Protein AF-A0A5C5ZH95-F1 (afdb_monomer_lite)

Radius of gyration: 20.42 Å; chains: 1; bounding box: 47×72×35 Å

Sequence (97 aa):
MSPLFVTAESRERPAPGDPAANRVVADRLLRLAGRVEDFLDGATETLCFEEYDALRETETKLRAFANLLVTRDTDHFLRDELSVASEVLEHLRDRLG

pLDDT: mean 85.98, std 17.14, range [42.66, 98.44]

Structure (mmCIF, N/CA/C/O backbone):
data_AF-A0A5C5ZH95-F1
#
_entry.id   AF-A0A5C5ZH95-F1
#
loop_
_atom_site.group_PDB
_atom_site.id
_atom_site.type_symbol
_atom_site.label_atom_id
_atom_site.label_alt_id
_atom_site.label_comp_id
_atom_site.label_asym_id
_atom_site.label_entity_id
_atom_site.label_seq_id
_atom_site.pdbx_PDB_ins_code
_atom_site.Cartn_x
_atom_site.Cartn_y
_atom_site.Cartn_z
_atom_site.occupancy
_atom_site.B_iso_or_equiv
_atom_site.auth_seq_id
_atom_site.auth_comp_id
_atom_site.auth_asym_id
_atom_site.auth_atom_id
_atom_site.pdbx_PDB_model_num
ATOM 1 N N . MET A 1 1 ? 32.603 -47.294 2.911 1.00 42.66 1 MET A N 1
ATOM 2 C CA . MET A 1 1 ? 32.131 -46.031 3.510 1.00 42.66 1 MET A CA 1
ATOM 3 C C . MET A 1 1 ? 32.314 -44.943 2.469 1.00 42.66 1 MET A C 1
ATOM 5 O O . MET A 1 1 ? 33.450 -44.575 2.204 1.00 42.66 1 MET A O 1
ATOM 9 N N . SER A 1 2 ? 31.235 -44.512 1.820 1.00 44.06 2 SER A N 1
ATOM 10 C CA . SER A 1 2 ? 31.277 -43.441 0.816 1.00 44.06 2 SER A CA 1
ATOM 11 C C . SER A 1 2 ? 30.794 -42.145 1.468 1.00 44.06 2 SER A C 1
ATOM 13 O O . SER A 1 2 ? 29.733 -42.182 2.096 1.00 44.06 2 SER A O 1
ATOM 15 N N . PRO A 1 3 ? 31.516 -41.018 1.364 1.00 47.81 3 PRO A N 1
ATOM 16 C CA . PRO A 1 3 ? 31.001 -39.748 1.845 1.00 47.81 3 PRO A CA 1
ATOM 17 C C . PRO A 1 3 ? 30.010 -39.189 0.816 1.00 47.81 3 PRO A C 1
ATOM 19 O O . PRO A 1 3 ? 30.342 -38.998 -0.354 1.00 47.81 3 PRO A O 1
ATOM 22 N N . LEU A 1 4 ? 28.777 -38.949 1.260 1.00 49.50 4 LEU A N 1
ATOM 23 C CA . LEU A 1 4 ? 27.784 -38.174 0.525 1.00 49.50 4 LEU A CA 1
ATOM 24 C C . LEU A 1 4 ? 28.223 -36.705 0.533 1.00 49.50 4 LEU A C 1
ATOM 26 O O . LEU A 1 4 ? 28.112 -36.018 1.546 1.00 49.50 4 LEU A O 1
ATOM 30 N N . PHE A 1 5 ? 28.723 -36.234 -0.607 1.00 48.12 5 PHE A N 1
ATOM 31 C CA . PHE A 1 5 ? 28.791 -34.812 -0.918 1.00 48.12 5 PHE A CA 1
ATOM 32 C C . PHE A 1 5 ? 27.359 -34.289 -1.048 1.00 48.12 5 PHE A C 1
ATOM 34 O O . PHE A 1 5 ? 26.715 -34.473 -2.076 1.00 48.12 5 PHE A O 1
ATOM 41 N N . VAL A 1 6 ? 26.849 -33.640 -0.003 1.00 49.12 6 VAL A N 1
ATOM 42 C CA . VAL A 1 6 ? 25.703 -32.739 -0.141 1.00 49.12 6 VAL A CA 1
ATOM 43 C C . VAL A 1 6 ? 26.283 -31.375 -0.477 1.00 49.12 6 VAL A C 1
ATOM 45 O O . VAL A 1 6 ? 26.699 -30.618 0.397 1.00 49.12 6 VAL A O 1
ATOM 48 N N . THR A 1 7 ? 26.375 -31.090 -1.773 1.00 46.22 7 THR A N 1
ATOM 49 C CA . THR A 1 7 ? 26.575 -29.731 -2.268 1.00 46.22 7 THR A CA 1
ATOM 50 C C . THR A 1 7 ? 25.361 -28.920 -1.837 1.00 46.22 7 THR A C 1
ATOM 52 O O . THR A 1 7 ? 24.265 -29.118 -2.357 1.00 46.22 7 THR A O 1
ATOM 55 N N . ALA A 1 8 ? 25.542 -28.048 -0.845 1.00 47.59 8 ALA A N 1
ATOM 56 C CA . ALA A 1 8 ? 24.583 -26.997 -0.562 1.00 47.59 8 ALA A CA 1
ATOM 57 C C . ALA A 1 8 ? 24.438 -26.181 -1.848 1.00 47.59 8 ALA A C 1
ATOM 59 O O . ALA A 1 8 ? 25.379 -25.506 -2.263 1.00 47.59 8 ALA A O 1
ATOM 60 N N . GLU A 1 9 ? 23.293 -26.326 -2.511 1.00 46.56 9 GLU A N 1
ATOM 61 C CA . GLU A 1 9 ? 22.917 -25.499 -3.644 1.00 46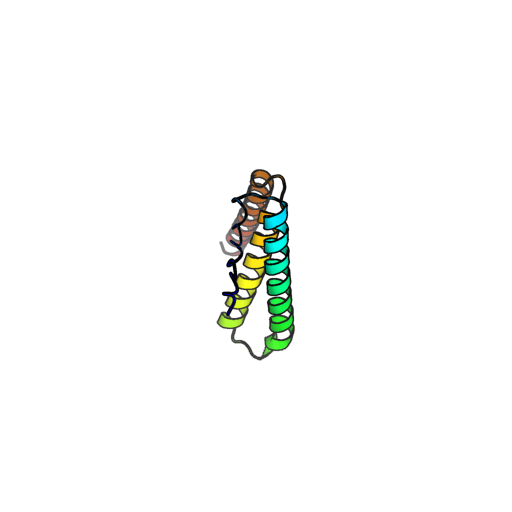.56 9 GLU A CA 1
ATOM 62 C C . GLU A 1 9 ? 23.084 -24.041 -3.220 1.00 46.56 9 GLU A C 1
ATOM 64 O O . GLU A 1 9 ? 22.364 -23.532 -2.354 1.00 46.56 9 GLU A O 1
ATOM 69 N N . SER A 1 10 ? 24.077 -23.384 -3.815 1.00 45.38 10 SER A N 1
ATOM 70 C CA . SER A 1 10 ? 24.141 -21.938 -3.906 1.00 45.38 10 SER A CA 1
ATOM 71 C C . SER A 1 10 ? 22.820 -21.488 -4.509 1.00 45.38 10 SER A C 1
ATOM 73 O O . SER A 1 10 ? 22.646 -21.499 -5.723 1.00 45.38 10 SER A O 1
ATOM 75 N N . ARG A 1 11 ? 21.852 -21.141 -3.657 1.00 51.38 11 ARG A N 1
ATOM 76 C CA . ARG A 1 11 ? 20.681 -20.377 -4.070 1.00 51.38 11 ARG A CA 1
ATOM 77 C C . ARG A 1 11 ? 21.228 -19.031 -4.506 1.00 51.38 11 ARG A C 1
ATOM 79 O O . ARG A 1 11 ? 21.399 -18.144 -3.669 1.00 51.38 11 ARG A O 1
ATOM 86 N N . GLU A 1 12 ? 21.600 -18.928 -5.780 1.00 47.78 12 GLU A N 1
ATOM 87 C CA . GLU A 1 12 ? 21.933 -17.664 -6.414 1.00 47.78 12 GLU A CA 1
ATOM 88 C C . GLU A 1 12 ? 20.818 -16.699 -6.039 1.00 47.78 12 GLU A C 1
ATOM 90 O O . GLU A 1 12 ? 19.646 -16.903 -6.367 1.00 47.78 12 GLU A O 1
ATOM 95 N N . ARG A 1 13 ? 21.166 -15.689 -5.236 1.00 53.84 13 ARG A N 1
ATOM 96 C CA . ARG A 1 13 ? 20.261 -14.567 -5.056 1.00 53.84 13 ARG A CA 1
ATOM 97 C C . ARG A 1 13 ? 20.110 -13.974 -6.450 1.00 53.84 13 ARG A C 1
ATOM 99 O O . ARG A 1 13 ? 21.138 -13.645 -7.046 1.00 53.84 13 ARG A O 1
ATOM 106 N N . PRO A 1 14 ? 18.886 -13.876 -6.979 1.00 56.03 14 PRO A N 1
ATOM 107 C CA . PRO A 1 14 ? 18.698 -13.293 -8.290 1.00 56.03 14 PRO A CA 1
ATOM 108 C C . PRO A 1 14 ? 19.291 -11.887 -8.307 1.00 56.03 14 PRO A C 1
ATOM 110 O O . PRO A 1 14 ? 19.229 -11.163 -7.305 1.00 56.03 14 PRO A O 1
ATOM 113 N N . ALA A 1 15 ? 19.908 -11.530 -9.432 1.00 55.19 15 ALA A N 1
ATOM 114 C CA . ALA A 1 15 ? 20.482 -10.209 -9.611 1.00 55.19 15 ALA A CA 1
ATOM 115 C C . ALA A 1 15 ? 19.397 -9.137 -9.383 1.00 55.19 15 ALA A C 1
ATOM 117 O O . ALA A 1 15 ? 18.246 -9.338 -9.789 1.00 55.19 15 ALA A O 1
ATOM 118 N N . PRO A 1 16 ? 19.728 -8.008 -8.730 1.00 57.59 16 PRO A N 1
ATOM 119 C CA . PRO A 1 16 ? 18.777 -6.917 -8.564 1.00 57.59 16 PRO A CA 1
ATOM 120 C C . PRO A 1 16 ? 18.261 -6.479 -9.941 1.00 57.59 16 PRO A C 1
ATOM 122 O O . PRO A 1 16 ? 19.050 -6.155 -10.825 1.00 57.59 16 PRO A O 1
ATOM 125 N N . GLY A 1 17 ? 16.938 -6.506 -10.120 1.00 66.75 17 GLY A N 1
ATOM 126 C CA . GLY A 1 17 ? 16.285 -6.147 -11.380 1.00 66.75 17 GLY A CA 1
ATOM 127 C C . GLY A 1 17 ? 16.007 -7.303 -12.346 1.00 66.75 17 GLY A C 1
ATOM 128 O O . GLY A 1 17 ? 15.511 -7.034 -13.435 1.00 66.75 17 GLY A O 1
ATOM 129 N N . ASP A 1 18 ? 16.269 -8.567 -11.983 1.00 83.19 18 ASP A N 1
ATOM 130 C CA . ASP A 1 18 ? 15.790 -9.711 -12.774 1.00 83.19 18 ASP A CA 1
ATOM 131 C C . ASP A 1 18 ? 14.243 -9.732 -12.805 1.00 83.19 18 ASP A C 1
ATOM 133 O O . ASP A 1 18 ? 13.609 -9.933 -11.761 1.00 83.19 18 ASP A O 1
ATOM 137 N N . PRO A 1 19 ? 13.602 -9.570 -13.982 1.00 84.62 19 PRO A N 1
ATOM 138 C CA . PRO A 1 19 ? 12.147 -9.544 -14.091 1.00 84.62 19 PRO A CA 1
ATOM 139 C C . PRO A 1 19 ? 11.469 -10.820 -13.582 1.00 84.62 19 PRO A C 1
ATOM 141 O O . PRO A 1 19 ? 10.344 -10.757 -13.082 1.00 84.62 19 PRO A O 1
ATOM 144 N N . ALA A 1 20 ? 12.116 -11.983 -13.710 1.00 87.06 20 ALA A N 1
ATOM 145 C CA . ALA A 1 20 ? 11.551 -13.246 -13.244 1.00 87.06 20 ALA A CA 1
ATOM 146 C C . ALA A 1 20 ? 11.548 -13.306 -11.711 1.00 87.06 20 ALA A C 1
ATOM 148 O O . ALA A 1 20 ? 10.526 -13.621 -11.095 1.00 87.06 20 ALA A O 1
ATOM 149 N N . ALA A 1 21 ? 12.661 -12.925 -11.088 1.00 87.50 21 ALA A N 1
ATOM 150 C CA . ALA A 1 21 ? 12.766 -12.813 -9.642 1.00 87.50 21 ALA A CA 1
ATOM 151 C C . ALA A 1 21 ? 11.826 -11.758 -9.051 1.00 87.50 21 ALA A C 1
ATOM 153 O O . ALA A 1 21 ? 11.155 -12.028 -8.051 1.00 87.50 21 ALA A O 1
ATOM 154 N N . ASN A 1 22 ? 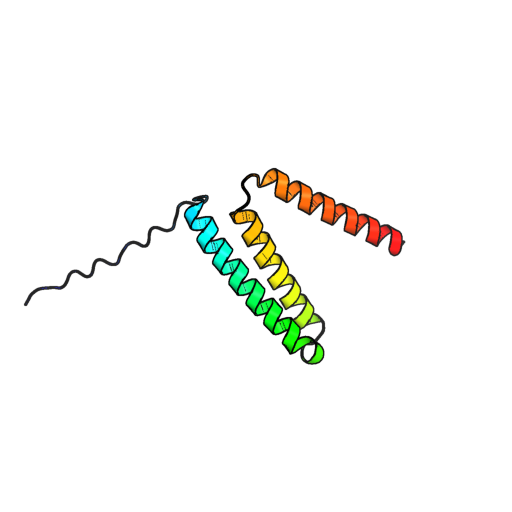11.724 -10.589 -9.689 1.00 90.94 22 ASN A N 1
ATOM 155 C CA . ASN A 1 22 ? 10.819 -9.524 -9.271 1.00 90.94 22 ASN A CA 1
ATOM 156 C C . ASN A 1 22 ? 9.363 -9.998 -9.241 1.00 90.94 22 ASN A C 1
ATOM 158 O O . ASN A 1 22 ? 8.659 -9.712 -8.277 1.00 90.94 22 ASN A O 1
ATOM 162 N N . ARG A 1 23 ? 8.923 -10.787 -10.233 1.00 93.19 23 ARG A N 1
ATOM 163 C CA . ARG A 1 23 ? 7.575 -11.384 -10.237 1.00 93.19 23 ARG A CA 1
ATOM 164 C C . ARG A 1 23 ? 7.357 -12.340 -9.070 1.00 93.19 23 ARG A C 1
ATOM 166 O O . ARG A 1 23 ? 6.334 -12.255 -8.404 1.00 93.19 23 ARG A O 1
ATOM 173 N N . VAL A 1 24 ? 8.326 -13.206 -8.768 1.00 94.69 24 VAL A N 1
ATOM 174 C CA . VAL A 1 24 ? 8.220 -14.132 -7.624 1.00 94.69 24 VAL A CA 1
ATOM 175 C C . VAL A 1 24 ? 8.088 -13.371 -6.303 1.00 94.69 24 VAL A C 1
ATOM 177 O O . VAL A 1 24 ? 7.322 -13.779 -5.426 1.00 94.69 24 VAL A O 1
ATOM 180 N N . VAL A 1 25 ? 8.831 -12.274 -6.141 1.00 94.56 25 VAL A N 1
ATOM 181 C CA . VAL A 1 25 ? 8.733 -11.414 -4.955 1.00 94.56 25 VAL A CA 1
ATOM 182 C C . VAL A 1 25 ? 7.394 -10.675 -4.932 1.00 94.56 25 VAL A C 1
ATOM 184 O O . VAL A 1 25 ? 6.720 -10.712 -3.905 1.00 94.56 25 VAL A O 1
ATOM 187 N N . ALA A 1 26 ? 6.965 -10.091 -6.051 1.00 95.31 26 ALA A N 1
ATOM 188 C CA . ALA A 1 26 ? 5.676 -9.414 -6.170 1.00 95.31 26 ALA A CA 1
ATOM 189 C C . ALA A 1 26 ? 4.502 -10.341 -5.824 1.00 95.31 26 ALA A C 1
ATOM 191 O O . ALA A 1 26 ? 3.661 -9.980 -5.007 1.00 95.31 26 ALA A O 1
ATOM 192 N N . ASP A 1 27 ? 4.500 -11.581 -6.318 1.00 97.50 27 ASP A N 1
ATOM 193 C CA . ASP A 1 27 ? 3.478 -12.576 -5.979 1.00 97.50 27 ASP A CA 1
ATOM 194 C C . ASP A 1 27 ? 3.448 -12.898 -4.478 1.00 97.50 27 ASP A C 1
ATOM 196 O O . ASP A 1 27 ? 2.391 -13.160 -3.901 1.00 97.50 27 ASP A O 1
ATOM 200 N N . ARG A 1 28 ? 4.611 -12.921 -3.813 1.00 97.81 28 ARG A N 1
ATOM 201 C CA . ARG A 1 28 ? 4.682 -13.123 -2.355 1.00 97.81 28 ARG A CA 1
ATOM 202 C C . ARG A 1 28 ? 4.114 -11.926 -1.602 1.00 97.81 28 ARG A C 1
ATOM 204 O O . ARG A 1 28 ? 3.379 -12.142 -0.641 1.00 97.81 28 ARG A O 1
ATOM 211 N N . LEU A 1 29 ? 4.434 -10.710 -2.040 1.00 97.94 29 LEU A N 1
ATOM 212 C CA . LEU A 1 29 ? 3.907 -9.475 -1.463 1.00 97.94 29 LEU A CA 1
ATOM 213 C C . LEU A 1 29 ? 2.382 -9.404 -1.618 1.00 97.94 29 LEU A C 1
ATOM 215 O O . LEU A 1 29 ? 1.695 -9.192 -0.625 1.00 97.94 29 LEU A O 1
ATOM 219 N N . LEU A 1 30 ? 1.845 -9.690 -2.811 1.00 98.19 30 LEU A N 1
ATOM 220 C CA . LEU A 1 30 ? 0.399 -9.693 -3.071 1.00 98.19 30 LEU A CA 1
ATOM 221 C C . LEU A 1 30 ? -0.344 -10.749 -2.252 1.00 98.19 30 LEU A C 1
ATOM 223 O O . LEU A 1 30 ? -1.394 -10.458 -1.688 1.00 98.19 30 LEU A O 1
ATOM 227 N N . ARG A 1 31 ? 0.208 -11.964 -2.125 1.00 98.44 31 ARG A N 1
ATOM 228 C CA . ARG A 1 31 ? -0.387 -12.994 -1.257 1.00 98.44 31 ARG A CA 1
ATOM 229 C C . ARG A 1 31 ? -0.422 -12.570 0.207 1.00 98.44 31 ARG A C 1
ATOM 231 O O . ARG A 1 31 ? -1.378 -12.891 0.903 1.00 98.44 31 ARG A O 1
ATOM 238 N N . LEU A 1 32 ? 0.622 -11.898 0.693 1.00 98.38 32 LEU A N 1
ATOM 239 C CA . LEU A 1 32 ? 0.622 -11.390 2.062 1.00 98.38 32 LEU A CA 1
ATOM 240 C C . LEU A 1 32 ? -0.375 -10.238 2.223 1.00 98.38 32 LEU A C 1
ATOM 242 O O . LEU A 1 32 ? -1.109 -10.242 3.202 1.00 98.38 32 LEU A O 1
ATOM 246 N N . ALA A 1 33 ? -0.448 -9.320 1.255 1.00 98.44 33 ALA A N 1
ATOM 247 C CA . ALA A 1 33 ? -1.419 -8.229 1.254 1.00 98.44 33 ALA A CA 1
ATOM 248 C C . ALA A 1 33 ? -2.860 -8.755 1.327 1.00 98.44 33 ALA A C 1
ATOM 250 O O . ALA A 1 33 ? -3.611 -8.319 2.189 1.00 98.44 33 ALA A O 1
ATOM 251 N N . GLY A 1 34 ? -3.204 -9.762 0.513 1.00 98.19 34 GLY A N 1
ATOM 252 C CA . GLY A 1 34 ? -4.524 -10.403 0.558 1.00 98.19 34 GLY A CA 1
ATOM 253 C C . GLY A 1 34 ? -4.832 -11.044 1.914 1.00 98.19 34 GLY A C 1
ATOM 254 O O . GLY A 1 34 ? -5.916 -10.870 2.443 1.00 98.19 34 GLY A O 1
ATOM 255 N N . ARG A 1 35 ? -3.852 -11.696 2.556 1.00 98.44 35 ARG A N 1
ATOM 256 C CA . ARG A 1 35 ? -4.045 -12.239 3.915 1.00 98.44 35 ARG A CA 1
ATOM 257 C C . ARG A 1 35 ? -4.269 -11.160 4.976 1.00 98.44 35 ARG A C 1
ATOM 259 O O . ARG A 1 35 ? -4.928 -11.438 5.972 1.00 98.44 35 ARG A O 1
ATOM 266 N N . VAL A 1 36 ? -3.655 -9.985 4.819 1.00 97.81 36 VAL A N 1
ATOM 267 C CA . VAL A 1 36 ? -3.874 -8.852 5.731 1.00 97.81 36 VAL A CA 1
ATOM 268 C C . VAL A 1 36 ? -5.254 -8.243 5.491 1.00 97.81 36 VAL A C 1
ATOM 270 O O . VAL A 1 36 ? -5.945 -7.972 6.462 1.00 97.81 36 VAL A O 1
ATOM 273 N N . GLU A 1 37 ? -5.670 -8.094 4.231 1.00 97.62 37 GLU A N 1
ATOM 274 C CA . GLU A 1 37 ? -7.026 -7.673 3.850 1.00 97.62 37 GLU A CA 1
ATOM 275 C C . GLU A 1 37 ? -8.091 -8.615 4.437 1.00 97.62 37 GLU A C 1
ATOM 277 O O . GLU A 1 37 ? -8.934 -8.160 5.203 1.00 97.62 37 GLU A O 1
ATOM 282 N N . ASP A 1 38 ? -7.968 -9.930 4.216 1.00 97.81 38 ASP A N 1
ATOM 283 C CA . ASP A 1 38 ? -8.884 -10.940 4.772 1.00 97.81 38 ASP A CA 1
ATOM 284 C C . ASP A 1 38 ? -8.971 -10.867 6.309 1.00 97.81 38 ASP A C 1
ATOM 286 O O . ASP A 1 38 ? -10.030 -11.069 6.907 1.00 97.81 38 ASP A O 1
ATOM 290 N N . PHE A 1 39 ? -7.840 -10.605 6.974 1.00 97.44 39 PHE A N 1
ATOM 291 C CA . PHE A 1 39 ? -7.804 -10.452 8.426 1.00 97.44 39 PHE A CA 1
ATOM 292 C C . PHE A 1 39 ? -8.495 -9.163 8.879 1.00 97.44 39 PHE A C 1
ATOM 294 O O . PHE A 1 39 ? -9.270 -9.204 9.832 1.00 97.44 39 PHE A O 1
ATOM 301 N N . LEU A 1 40 ? -8.226 -8.038 8.209 1.00 95.94 40 LEU A N 1
ATOM 302 C CA . LEU A 1 40 ? -8.843 -6.745 8.508 1.00 95.94 40 LEU A CA 1
ATOM 303 C C . LEU A 1 40 ? -10.365 -6.812 8.363 1.00 95.94 40 LEU A C 1
ATOM 305 O O . LEU A 1 40 ? -11.060 -6.357 9.269 1.00 95.94 40 LEU A O 1
ATOM 309 N N . ASP A 1 41 ? -10.867 -7.451 7.304 1.00 94.62 41 ASP A N 1
A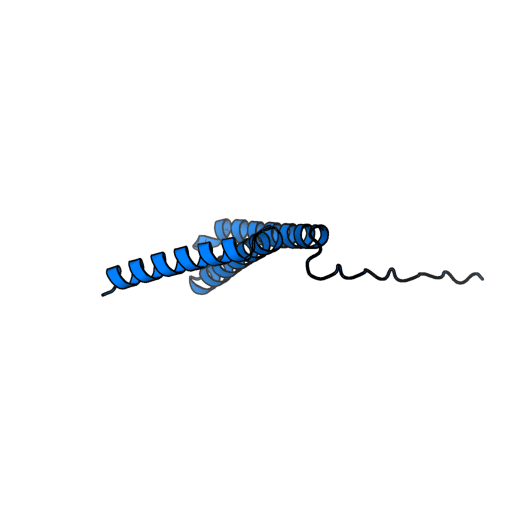TOM 310 C CA . ASP A 1 41 ? -12.302 -7.648 7.067 1.00 94.62 41 ASP A CA 1
ATOM 311 C C . ASP A 1 41 ? -12.974 -8.451 8.192 1.00 94.62 41 ASP A C 1
ATOM 313 O O . ASP A 1 41 ? -14.111 -8.174 8.574 1.00 94.62 41 ASP A O 1
ATOM 317 N N . GLY A 1 42 ? -12.268 -9.434 8.760 1.00 94.38 42 GLY A N 1
ATOM 318 C CA . GLY A 1 42 ? -12.762 -10.239 9.879 1.00 94.38 42 GLY A CA 1
ATOM 319 C C . GLY A 1 42 ? -12.574 -9.608 11.263 1.00 94.38 42 GLY A C 1
ATOM 320 O O . GLY A 1 42 ? -13.166 -10.090 12.229 1.00 94.38 42 GLY A O 1
ATOM 321 N N . ALA A 1 43 ? -11.746 -8.567 11.387 1.00 91.44 43 ALA A N 1
ATOM 322 C CA . ALA A 1 43 ? -11.303 -8.015 12.669 1.00 91.44 43 ALA A CA 1
ATOM 323 C C . ALA A 1 43 ? -11.718 -6.550 12.897 1.00 91.44 43 ALA A C 1
ATOM 325 O O . ALA A 1 43 ? -11.291 -5.950 13.887 1.00 91.44 43 ALA A O 1
ATOM 326 N N . THR A 1 44 ? -12.572 -5.981 12.037 1.00 83.06 44 THR A N 1
ATOM 327 C CA . THR A 1 44 ? -13.000 -4.567 12.080 1.00 83.06 44 THR A CA 1
ATOM 328 C C . THR A 1 44 ? -13.551 -4.120 13.435 1.00 83.06 44 THR A C 1
ATOM 330 O O . THR A 1 44 ? -13.355 -2.977 13.829 1.00 83.06 44 THR A O 1
ATOM 333 N N . GLU A 1 45 ? -14.243 -5.006 14.156 1.00 88.88 45 GLU A N 1
ATOM 334 C CA . GLU A 1 45 ? -14.840 -4.705 15.469 1.00 88.88 45 GLU A CA 1
ATOM 335 C C . GLU A 1 45 ? -13.919 -5.042 16.653 1.00 88.88 45 GLU A C 1
ATOM 337 O O . GLU A 1 45 ? -14.230 -4.710 17.795 1.00 88.88 45 GLU A O 1
ATOM 342 N N . THR A 1 46 ? -12.809 -5.741 16.401 1.00 93.69 46 THR A N 1
ATOM 343 C CA . THR A 1 46 ? -11.913 -6.248 17.454 1.00 93.69 46 THR A CA 1
ATOM 344 C C . THR A 1 46 ? -10.667 -5.388 17.615 1.00 93.69 46 THR A C 1
ATOM 346 O O . THR A 1 46 ? -10.168 -5.240 18.729 1.00 93.69 46 THR A O 1
ATOM 349 N N . LEU A 1 47 ? -10.156 -4.839 16.514 1.00 94.38 47 LEU A N 1
ATOM 350 C CA . LEU A 1 47 ? -8.958 -4.010 16.527 1.00 94.38 47 LEU A CA 1
ATOM 351 C C . LEU A 1 47 ? -9.271 -2.607 17.032 1.00 94.38 47 LEU A C 1
ATOM 353 O O . LEU A 1 47 ? -10.316 -2.030 16.721 1.00 94.38 47 LEU A O 1
ATOM 357 N N . CYS A 1 48 ? -8.329 -2.023 17.769 1.00 95.69 48 CYS A N 1
ATOM 358 C CA . CYS A 1 48 ? -8.376 -0.588 17.992 1.00 95.69 48 CYS A CA 1
ATOM 359 C C . CYS A 1 48 ? -8.014 0.158 16.694 1.00 95.69 48 CYS A C 1
ATOM 361 O O . CYS A 1 48 ? -7.458 -0.411 15.751 1.00 95.69 48 CYS A O 1
ATOM 363 N N . PHE A 1 49 ? -8.317 1.457 16.646 1.00 93.44 49 PHE A N 1
ATOM 364 C CA . PHE A 1 49 ? -8.052 2.278 15.462 1.00 93.44 49 PHE A CA 1
ATOM 365 C C . PHE A 1 49 ? -6.575 2.241 15.033 1.00 93.44 49 PHE A C 1
ATOM 367 O O . PHE A 1 49 ? -6.292 2.091 13.851 1.00 93.44 49 PHE A O 1
ATOM 374 N N . GLU A 1 50 ? -5.642 2.329 15.984 1.00 95.94 50 GLU A N 1
ATOM 375 C CA . GLU A 1 50 ? -4.198 2.340 15.705 1.00 95.94 50 GLU A CA 1
ATOM 376 C C . GLU A 1 50 ? -3.716 1.010 15.105 1.00 95.94 50 GLU A C 1
ATOM 378 O O . GLU A 1 50 ? -2.926 0.997 14.163 1.00 95.94 50 GLU A O 1
ATOM 383 N N . GLU A 1 51 ? -4.215 -0.118 15.617 1.00 96.25 51 GLU A N 1
ATOM 384 C CA . GLU A 1 51 ? -3.893 -1.453 15.100 1.00 96.25 51 GLU A CA 1
ATOM 385 C C . GLU A 1 51 ? -4.458 -1.662 13.693 1.00 96.25 51 GLU A C 1
ATOM 387 O O . GLU A 1 51 ? -3.772 -2.194 12.815 1.00 96.25 51 GLU A O 1
ATOM 392 N N . TYR A 1 52 ? -5.701 -1.224 13.478 1.00 94.69 52 TYR A N 1
ATOM 393 C CA . TYR A 1 52 ? -6.353 -1.286 12.176 1.00 94.69 52 TYR A CA 1
ATOM 394 C C . TYR A 1 52 ? -5.596 -0.445 11.143 1.00 94.69 52 TYR A C 1
ATOM 396 O O . TYR A 1 52 ? -5.279 -0.939 10.061 1.00 94.69 52 TYR A O 1
ATOM 404 N N . ASP A 1 53 ? -5.258 0.800 11.486 1.00 95.38 53 ASP A N 1
ATOM 405 C CA . ASP A 1 53 ? -4.538 1.718 10.602 1.00 95.38 53 ASP A CA 1
ATOM 406 C C . ASP A 1 53 ? -3.135 1.193 10.259 1.00 95.38 53 ASP A C 1
ATOM 408 O O . ASP A 1 53 ? -2.759 1.147 9.089 1.00 95.38 53 ASP A O 1
ATOM 412 N N . ALA A 1 54 ? -2.393 0.668 11.240 1.00 95.62 54 ALA A N 1
ATOM 413 C CA . ALA A 1 54 ? -1.068 0.088 11.009 1.00 95.62 54 ALA A CA 1
ATOM 414 C C . ALA A 1 54 ? -1.102 -1.129 10.063 1.00 95.62 54 ALA A C 1
ATOM 416 O O . ALA A 1 54 ? -0.242 -1.284 9.184 1.00 95.62 54 ALA A O 1
ATOM 417 N N . LEU A 1 55 ? -2.095 -2.010 10.216 1.00 96.50 55 LEU A N 1
ATOM 418 C CA . LEU A 1 55 ? -2.282 -3.150 9.316 1.00 96.50 55 LEU A CA 1
ATOM 419 C C . LEU A 1 55 ? -2.746 -2.706 7.928 1.00 96.50 55 LEU A C 1
ATOM 421 O O . LEU A 1 55 ? -2.259 -3.240 6.929 1.00 96.50 55 LEU A O 1
ATOM 425 N N . ARG A 1 56 ? -3.624 -1.702 7.849 1.00 96.62 56 ARG A N 1
ATOM 426 C CA . ARG A 1 56 ? -4.075 -1.139 6.575 1.00 96.62 56 ARG A CA 1
ATOM 427 C C . ARG A 1 56 ? -2.923 -0.487 5.812 1.00 96.62 56 ARG A C 1
ATOM 429 O O . ARG A 1 56 ? -2.757 -0.738 4.619 1.00 96.62 56 ARG A O 1
ATOM 436 N N . GLU A 1 57 ? -2.074 0.270 6.500 1.00 96.38 57 GLU A N 1
ATOM 437 C CA . GLU A 1 57 ? -0.860 0.853 5.927 1.00 96.38 57 GLU A CA 1
ATOM 438 C C . GLU A 1 57 ? 0.109 -0.241 5.448 1.00 96.38 57 GLU A C 1
ATOM 440 O O . GLU A 1 57 ? 0.682 -0.150 4.358 1.00 96.38 57 GLU A O 1
ATOM 445 N N . THR A 1 58 ? 0.269 -1.311 6.231 1.00 97.25 58 THR A N 1
ATOM 446 C CA . THR A 1 58 ? 1.098 -2.466 5.856 1.00 97.25 58 THR A CA 1
ATOM 447 C C . THR A 1 58 ? 0.593 -3.118 4.571 1.00 97.25 58 THR A C 1
ATOM 449 O O . THR A 1 58 ? 1.377 -3.368 3.654 1.00 97.25 58 THR A O 1
ATOM 452 N N . GLU A 1 59 ? -0.709 -3.370 4.475 1.00 97.94 59 GLU A N 1
ATOM 453 C CA . GLU A 1 59 ? -1.341 -3.942 3.287 1.00 97.94 59 GLU A CA 1
ATOM 454 C C . GLU A 1 59 ? -1.157 -3.047 2.052 1.00 97.94 59 GLU A C 1
ATOM 456 O O . GLU A 1 59 ? -0.734 -3.535 0.998 1.00 97.94 59 GLU A O 1
ATOM 461 N N . THR A 1 60 ? -1.338 -1.735 2.210 1.00 96.44 60 THR A N 1
ATOM 462 C CA . THR A 1 60 ? -1.139 -0.753 1.136 1.00 96.44 60 THR A CA 1
ATOM 463 C C . THR A 1 60 ? 0.312 -0.759 0.640 1.00 96.44 60 THR A C 1
ATOM 465 O O . THR A 1 60 ? 0.560 -0.854 -0.566 1.00 96.44 60 THR A O 1
ATOM 468 N N . LYS A 1 61 ? 1.295 -0.754 1.553 1.00 96.12 61 LYS A N 1
ATOM 469 C CA . LYS A 1 61 ? 2.730 -0.818 1.212 1.00 96.12 61 LYS A CA 1
ATOM 470 C C . LYS A 1 61 ? 3.091 -2.096 0.457 1.00 96.12 61 LYS A C 1
ATOM 472 O O . LYS A 1 61 ? 3.836 -2.042 -0.521 1.00 96.12 61 LYS A O 1
ATOM 477 N N . LEU A 1 62 ? 2.565 -3.248 0.881 1.00 97.88 62 LEU A N 1
ATOM 478 C CA . LEU A 1 62 ? 2.826 -4.529 0.217 1.00 97.88 62 LEU A CA 1
ATOM 479 C C . LEU A 1 62 ? 2.354 -4.513 -1.242 1.00 97.88 62 LEU A C 1
ATOM 481 O O . LEU A 1 62 ? 3.093 -4.956 -2.125 1.00 97.88 62 LEU A O 1
ATOM 485 N N . ARG A 1 63 ? 1.160 -3.967 -1.509 1.00 97.38 63 ARG A N 1
ATOM 486 C CA . ARG A 1 63 ? 0.643 -3.824 -2.879 1.00 97.38 63 ARG A CA 1
ATOM 487 C C . ARG A 1 63 ? 1.461 -2.843 -3.705 1.00 97.38 63 ARG A C 1
ATOM 489 O O . ARG A 1 63 ? 1.827 -3.173 -4.832 1.00 97.38 63 ARG A O 1
ATOM 496 N N . ALA A 1 64 ? 1.800 -1.684 -3.142 1.00 93.25 64 ALA A N 1
ATOM 497 C CA . ALA A 1 64 ? 2.608 -0.680 -3.827 1.00 93.25 64 ALA A CA 1
ATOM 498 C C . ALA A 1 64 ? 3.977 -1.245 -4.244 1.00 93.25 64 ALA A C 1
ATOM 500 O O . ALA A 1 64 ? 4.380 -1.111 -5.399 1.00 93.25 64 ALA A O 1
ATOM 501 N N . PHE A 1 65 ? 4.663 -1.963 -3.349 1.00 94.00 65 PHE A N 1
ATOM 502 C CA . PHE A 1 65 ? 5.939 -2.601 -3.680 1.00 94.00 65 PHE A CA 1
ATOM 503 C C . PHE A 1 65 ? 5.800 -3.720 -4.711 1.00 94.00 65 PHE A C 1
ATOM 505 O O . PHE A 1 65 ? 6.659 -3.848 -5.582 1.00 94.00 65 PHE A O 1
ATOM 512 N N . ALA A 1 66 ? 4.731 -4.517 -4.652 1.00 95.00 66 ALA A N 1
ATOM 513 C CA . ALA A 1 66 ? 4.483 -5.530 -5.670 1.00 95.00 66 ALA A CA 1
ATOM 514 C C . ALA A 1 66 ? 4.314 -4.899 -7.059 1.00 95.00 66 ALA A C 1
ATOM 516 O O . ALA A 1 66 ? 4.960 -5.348 -8.006 1.00 95.00 66 ALA A O 1
ATOM 517 N N . ASN A 1 67 ? 3.513 -3.833 -7.157 1.00 91.88 67 ASN A N 1
ATOM 518 C CA . ASN A 1 67 ? 3.294 -3.086 -8.395 1.00 91.88 67 ASN A CA 1
ATOM 519 C C . ASN A 1 67 ? 4.599 -2.478 -8.919 1.00 91.88 67 ASN A C 1
ATOM 521 O O . ASN A 1 67 ? 4.929 -2.649 -10.091 1.00 91.88 67 ASN A O 1
ATOM 525 N N . LEU A 1 68 ? 5.389 -1.855 -8.041 1.00 92.12 68 LEU A N 1
ATOM 526 C CA . LEU A 1 68 ? 6.684 -1.271 -8.386 1.00 92.12 68 LEU A CA 1
ATOM 527 C C . LEU A 1 68 ? 7.654 -2.307 -8.978 1.00 92.12 68 LEU A C 1
ATOM 529 O O . LEU A 1 68 ? 8.344 -2.021 -9.951 1.00 92.12 68 LEU A O 1
ATOM 533 N N . LEU A 1 69 ? 7.697 -3.520 -8.416 1.00 91.19 69 LEU A N 1
ATOM 534 C CA . LEU A 1 69 ? 8.603 -4.582 -8.867 1.00 91.19 69 LEU A CA 1
ATOM 535 C C . LEU A 1 69 ? 8.258 -5.133 -10.258 1.00 91.19 69 LEU A C 1
ATOM 537 O O . LEU A 1 69 ? 9.155 -5.608 -10.959 1.00 91.19 69 LEU A O 1
ATOM 541 N N . VAL A 1 70 ? 6.980 -5.115 -10.646 1.00 91.12 70 VAL A N 1
ATOM 542 C CA . VAL A 1 70 ? 6.509 -5.670 -11.932 1.00 91.12 70 VAL A CA 1
ATOM 543 C C . VAL A 1 70 ? 6.264 -4.612 -13.001 1.00 91.12 70 VAL A C 1
ATOM 545 O O . VAL A 1 70 ? 6.090 -4.954 -14.176 1.00 91.12 70 VAL A O 1
ATOM 548 N N . THR A 1 71 ? 6.256 -3.342 -12.608 1.00 89.38 71 THR A N 1
ATOM 549 C CA . THR A 1 71 ? 6.127 -2.209 -13.512 1.00 89.38 71 THR A CA 1
ATOM 550 C C . THR A 1 71 ? 7.302 -2.164 -14.487 1.00 89.38 71 THR A C 1
ATOM 552 O O . THR A 1 71 ? 8.461 -2.364 -14.130 1.00 89.38 71 THR A O 1
ATOM 555 N N . ARG A 1 72 ? 6.987 -1.910 -15.762 1.00 82.81 72 ARG A N 1
ATOM 556 C CA . ARG A 1 72 ? 7.992 -1.781 -16.831 1.00 82.81 72 ARG A CA 1
ATOM 557 C C . ARG A 1 72 ? 8.623 -0.390 -16.892 1.00 82.81 72 ARG A C 1
ATOM 559 O O . ARG A 1 72 ? 9.735 -0.270 -17.390 1.00 82.81 72 ARG A O 1
ATOM 566 N N . ASP A 1 73 ? 7.903 0.623 -16.418 1.00 87.44 73 ASP A N 1
ATOM 567 C CA . ASP A 1 73 ? 8.311 2.029 -16.389 1.00 87.44 73 ASP A CA 1
ATOM 568 C C . ASP A 1 73 ? 8.092 2.598 -14.980 1.00 87.44 73 ASP A C 1
ATOM 570 O O . ASP A 1 73 ? 7.024 3.112 -14.635 1.00 87.44 73 ASP A O 1
ATOM 574 N N . THR A 1 74 ? 9.105 2.416 -14.135 1.00 88.19 74 THR A N 1
ATOM 575 C CA . THR A 1 74 ? 9.077 2.820 -12.725 1.00 88.19 74 THR A CA 1
ATOM 576 C C . THR A 1 74 ? 8.909 4.325 -12.561 1.00 88.19 74 THR A C 1
ATOM 578 O O . THR A 1 74 ? 8.195 4.766 -11.663 1.00 88.19 74 THR A O 1
ATOM 581 N N . ASP A 1 75 ? 9.519 5.115 -13.441 1.00 89.50 75 ASP A N 1
ATOM 582 C CA . ASP A 1 75 ? 9.474 6.573 -13.362 1.00 89.50 75 ASP A CA 1
ATOM 583 C C . ASP A 1 75 ? 8.084 7.109 -13.707 1.00 89.50 75 ASP A C 1
ATOM 585 O O . ASP A 1 75 ? 7.634 8.095 -13.125 1.00 89.50 75 ASP A O 1
ATOM 589 N N . HIS A 1 76 ? 7.381 6.478 -14.651 1.00 87.69 76 HIS A N 1
ATOM 590 C CA . HIS A 1 76 ? 5.974 6.785 -14.895 1.00 87.69 76 HIS A CA 1
ATOM 591 C C . HIS A 1 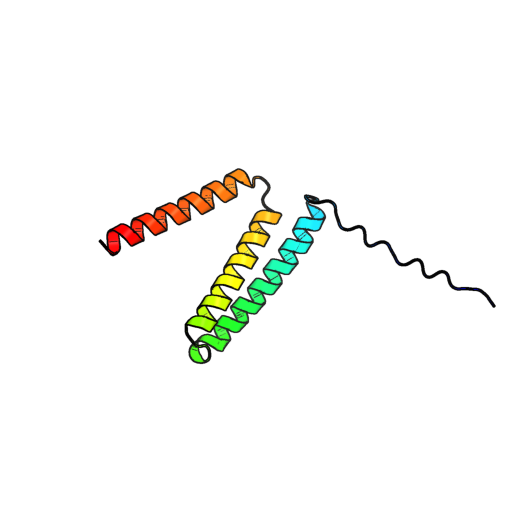76 ? 5.112 6.446 -13.678 1.00 87.69 76 HIS A C 1
ATOM 593 O O . HIS A 1 76 ? 4.387 7.309 -13.196 1.00 87.69 76 HIS A O 1
ATOM 599 N N . PHE A 1 77 ? 5.239 5.228 -13.144 1.00 87.50 77 PHE A N 1
ATOM 600 C CA . PHE A 1 77 ? 4.467 4.797 -11.976 1.00 87.50 77 PHE A CA 1
ATOM 601 C C . PHE A 1 77 ? 4.658 5.740 -10.779 1.00 87.50 77 PHE A C 1
ATOM 603 O O . PHE A 1 77 ? 3.686 6.207 -10.198 1.00 87.50 77 PHE A O 1
ATOM 610 N N . LEU A 1 78 ? 5.903 6.087 -10.441 1.00 90.88 78 LEU A N 1
ATOM 611 C CA . LEU A 1 78 ? 6.184 6.984 -9.318 1.00 90.88 78 LEU A CA 1
ATOM 612 C C . LEU A 1 78 ? 5.644 8.401 -9.543 1.00 90.88 78 LEU A C 1
ATOM 614 O O . LEU A 1 78 ? 5.211 9.037 -8.586 1.00 90.88 78 LEU A O 1
ATOM 618 N N . ARG A 1 79 ? 5.655 8.906 -10.783 1.00 93.44 79 ARG A N 1
ATOM 619 C CA . ARG A 1 79 ? 5.060 10.214 -11.094 1.00 93.44 79 ARG A CA 1
ATOM 620 C C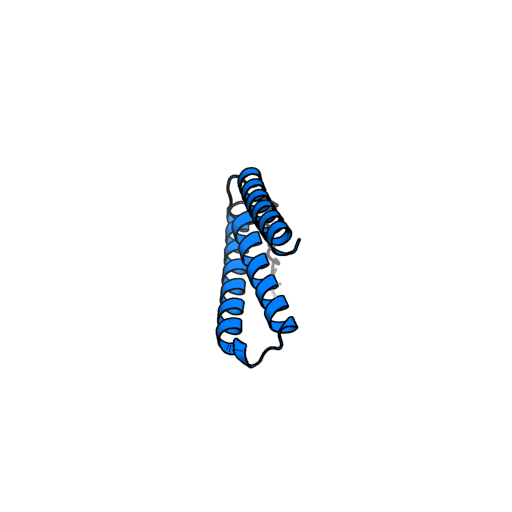 . ARG A 1 79 ? 3.548 10.211 -10.903 1.00 93.44 79 ARG A C 1
ATOM 622 O O . ARG A 1 79 ? 3.038 11.180 -10.348 1.00 93.44 79 ARG A O 1
ATOM 629 N N . ASP A 1 80 ? 2.866 9.144 -11.307 1.00 91.94 80 ASP A N 1
ATOM 630 C CA . ASP A 1 80 ? 1.420 9.013 -11.107 1.00 91.94 80 ASP A CA 1
ATOM 631 C C . ASP A 1 80 ? 1.079 8.973 -9.611 1.00 91.94 80 ASP A C 1
ATOM 633 O O . ASP A 1 80 ? 0.244 9.748 -9.151 1.00 91.94 80 ASP A O 1
ATOM 637 N N . GLU A 1 81 ? 1.781 8.141 -8.833 1.00 90.75 81 GLU A N 1
ATOM 638 C CA . GLU A 1 81 ? 1.577 8.034 -7.380 1.00 90.75 81 GLU A CA 1
ATOM 639 C C . GLU A 1 81 ? 1.830 9.371 -6.663 1.00 90.75 81 GLU A C 1
ATOM 641 O O . GLU A 1 81 ? 1.070 9.765 -5.776 1.00 90.75 81 GLU A O 1
ATOM 646 N N . LEU A 1 82 ? 2.869 10.111 -7.069 1.00 94.31 82 LEU A N 1
ATOM 647 C CA . LEU A 1 82 ? 3.138 11.449 -6.540 1.00 94.31 82 LEU A CA 1
ATOM 648 C C . LEU A 1 82 ? 2.047 12.452 -6.931 1.00 94.31 82 LEU A C 1
ATOM 650 O O . LEU A 1 82 ? 1.648 13.245 -6.082 1.00 94.31 82 LEU A O 1
ATOM 654 N N . SER A 1 83 ? 1.546 12.407 -8.172 1.00 95.88 83 SER A N 1
ATOM 655 C CA . SER A 1 83 ? 0.446 13.275 -8.621 1.00 95.88 83 SER A CA 1
ATOM 656 C C . SER A 1 83 ? -0.802 13.051 -7.774 1.00 95.88 83 SER A C 1
ATOM 658 O O . SER A 1 83 ? -1.351 14.003 -7.225 1.00 95.88 83 SER A O 1
ATOM 660 N N . VAL A 1 84 ? -1.200 11.790 -7.582 1.00 92.69 84 VAL A N 1
ATOM 661 C CA . VAL A 1 84 ? -2.363 11.427 -6.760 1.00 92.69 84 VAL A CA 1
ATOM 662 C C . VAL A 1 84 ? -2.176 11.885 -5.313 1.00 92.69 84 VAL A C 1
ATOM 664 O O . VAL A 1 84 ? -3.082 12.479 -4.730 1.00 92.69 84 VAL A O 1
ATOM 667 N N . ALA A 1 85 ? -0.998 11.661 -4.723 1.00 93.19 85 ALA A N 1
ATOM 668 C CA . ALA A 1 85 ? -0.711 12.109 -3.361 1.00 93.19 85 ALA A CA 1
ATOM 669 C C . ALA A 1 85 ? -0.787 13.641 -3.221 1.00 93.19 85 ALA A C 1
ATOM 671 O O . ALA A 1 85 ? -1.327 14.143 -2.232 1.00 93.19 85 ALA A O 1
ATOM 672 N N . SER A 1 86 ? -0.279 14.385 -4.208 1.00 96.75 86 SER A N 1
ATOM 673 C CA . SER A 1 86 ? -0.382 15.845 -4.256 1.00 96.75 86 SER A CA 1
ATOM 674 C C . SER A 1 86 ? -1.832 16.314 -4.371 1.00 96.75 86 SER A C 1
ATOM 676 O O . SER A 1 86 ? -2.243 17.160 -3.579 1.00 96.75 86 SER A O 1
ATOM 678 N N . GLU A 1 87 ? -2.625 15.727 -5.269 1.00 96.19 87 GLU A N 1
ATOM 679 C CA . GLU A 1 87 ? -4.048 16.053 -5.442 1.00 96.19 87 GLU A CA 1
ATOM 680 C C . GLU A 1 87 ? -4.853 15.808 -4.157 1.00 96.19 87 GLU A C 1
ATOM 682 O O . GLU A 1 87 ? -5.651 16.649 -3.737 1.00 96.19 87 GLU A O 1
ATOM 687 N N . VAL A 1 88 ? -4.610 14.680 -3.481 1.00 94.81 88 VAL A N 1
ATOM 688 C CA . VAL A 1 88 ? -5.253 14.368 -2.197 1.00 94.81 88 VAL A CA 1
ATOM 689 C C . VAL A 1 88 ? -4.842 15.374 -1.121 1.00 94.81 88 VAL A C 1
ATOM 691 O O . VAL A 1 88 ? -5.695 15.845 -0.367 1.00 94.81 88 VAL A O 1
ATOM 694 N N . LEU A 1 89 ? -3.556 15.729 -1.037 1.00 95.62 89 LEU A N 1
ATOM 695 C CA . LEU A 1 89 ? -3.071 16.707 -0.065 1.00 95.62 89 LEU A CA 1
ATOM 696 C C . LEU A 1 89 ? -3.694 18.090 -0.292 1.00 95.62 89 LEU A C 1
ATOM 698 O O . LEU A 1 89 ? -4.119 18.726 0.672 1.00 95.62 89 LEU A O 1
ATOM 702 N N . GLU A 1 90 ? -3.756 18.551 -1.540 1.00 96.94 90 GLU A N 1
ATOM 703 C CA . GLU A 1 90 ? -4.393 19.819 -1.907 1.0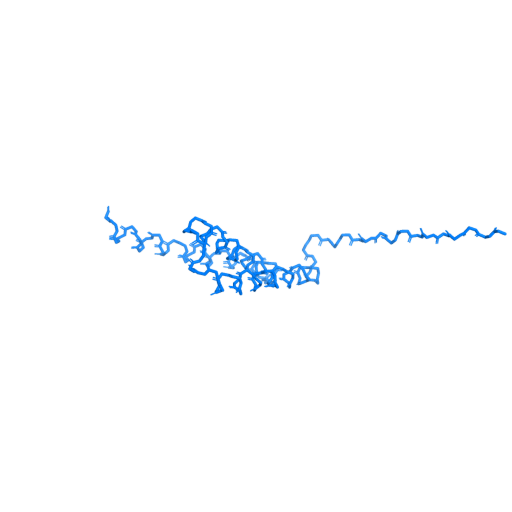0 96.94 90 GLU A CA 1
ATOM 704 C C . GLU A 1 90 ? -5.876 19.817 -1.529 1.00 96.94 90 GLU A C 1
ATOM 706 O O . GLU A 1 90 ? -6.323 20.705 -0.804 1.00 96.94 90 GLU A O 1
ATOM 711 N N . HIS A 1 91 ? -6.606 18.756 -1.883 1.00 95.06 91 HIS A N 1
ATOM 712 C CA . HIS A 1 91 ? -8.008 18.600 -1.501 1.00 95.06 91 HIS A CA 1
ATOM 713 C C . HIS A 1 91 ? -8.222 18.649 0.022 1.00 95.06 91 HIS A C 1
ATOM 715 O O . HIS A 1 91 ? -9.156 19.286 0.516 1.00 95.06 91 HIS A O 1
ATOM 721 N N . LEU A 1 92 ? -7.361 17.976 0.791 1.00 95.38 92 LEU A N 1
ATOM 722 C CA . LEU A 1 92 ? -7.446 17.974 2.251 1.00 95.38 92 LEU A CA 1
ATOM 723 C C . LEU A 1 92 ? -7.124 19.344 2.851 1.00 95.38 92 LEU A C 1
ATOM 725 O O . LEU A 1 92 ? -7.787 19.737 3.811 1.00 95.38 92 LEU A O 1
ATOM 729 N N . ARG A 1 93 ? -6.148 20.072 2.297 1.00 95.75 93 ARG A N 1
ATOM 730 C CA . ARG A 1 93 ? -5.832 21.444 2.718 1.00 95.75 93 ARG A CA 1
ATOM 731 C C . ARG A 1 93 ? -7.019 22.370 2.491 1.00 95.75 93 ARG A C 1
ATOM 733 O O . ARG A 1 93 ? -7.437 23.029 3.436 1.00 95.75 93 ARG A O 1
ATOM 740 N N . ASP A 1 94 ? -7.614 22.337 1.302 1.00 94.94 94 ASP A N 1
ATOM 741 C CA . ASP A 1 94 ? -8.786 23.156 0.971 1.00 94.94 94 ASP A CA 1
ATOM 742 C C . ASP A 1 94 ? -9.976 22.867 1.895 1.00 94.94 94 ASP A C 1
ATOM 744 O O . ASP A 1 94 ? -10.731 23.768 2.261 1.00 94.94 94 ASP A O 1
ATOM 748 N N . ARG A 1 95 ? -10.138 21.607 2.314 1.00 94.38 95 ARG A N 1
ATOM 749 C CA . ARG A 1 95 ? -11.196 21.199 3.245 1.00 94.38 95 ARG A CA 1
ATOM 750 C C . ARG A 1 95 ? -10.944 21.652 4.688 1.00 94.38 95 ARG A C 1
ATOM 752 O O . ARG A 1 95 ? -11.910 21.841 5.425 1.00 94.38 95 ARG A O 1
ATOM 759 N N . LEU A 1 96 ? -9.683 21.746 5.113 1.00 93.38 96 LEU A N 1
ATOM 760 C CA . LEU A 1 96 ? -9.304 22.034 6.502 1.00 93.38 96 LEU A CA 1
ATOM 761 C C . LEU A 1 96 ? -9.056 23.527 6.782 1.00 93.38 96 LEU A C 1
ATOM 763 O O . LEU A 1 96 ? -9.243 23.927 7.931 1.00 93.38 96 LEU A O 1
ATOM 767 N N . GLY A 1 97 ? -8.720 24.331 5.762 1.00 70.44 97 GLY A N 1
ATOM 768 C CA . GLY A 1 97 ? -8.508 25.784 5.868 1.00 70.44 97 GLY A CA 1
ATOM 769 C C . GLY A 1 97 ? -7.078 26.171 6.216 1.00 70.44 97 GLY A C 1
ATOM 770 O O . GLY A 1 97 ? -6.746 26.173 7.420 1.00 70.44 97 GLY A O 1
#

Organism: NCBI:txid2527991

Foldseek 3Di:
DDDDPPDPPPPPPPDPLDLVVLQVQLVVLLVVLVVLVVVLVVCVPPDDPVRSVVSVVSSVVSNLSSCCSNDPDNVVVVVVVVVVVVVVVVVVVVVVD

Secondary structure (DSSP, 8-state):
------------PPPTT-HHHHHHHHHHHHHHHHHHHHHHHHHTTTS-HHHHHHHHHHHHHHHHHHHHHH-S-HHHHHHHHHHHHHHHHHHHHHHH-